Protein AF-A0A3D0V6M3-F1 (afdb_monomer_lite)

pLDDT: mean 71.74, std 23.77, range [35.12, 98.0]

Radius of gyration: 31.28 Å; chains: 1; bounding box: 48×73×59 Å

Foldseek 3Di:
DDDDDPVLVVLLVVLQVVVCVVVVHGDDPVVSVVVSVVVVVVVVVVVVVVVVVVVVVVPDPPPDDDPPDPDDDDDDDDDDDDDDDDDDDDDD

Structure (mmCIF, N/CA/C/O backbone):
data_AF-A0A3D0V6M3-F1
#
_entry.id   AF-A0A3D0V6M3-F1
#
loop_
_atom_site.group_PDB
_atom_site.id
_atom_site.type_symbol
_atom_site.label_atom_id
_atom_site.label_alt_id
_atom_site.label_comp_id
_atom_site.label_asym_id
_atom_site.label_entity_id
_atom_site.label_seq_id
_atom_site.pdbx_PDB_ins_code
_atom_site.Cartn_x
_atom_site.Cartn_y
_atom_site.Cartn_z
_atom_site.occupancy
_atom_site.B_iso_or_equiv
_atom_site.auth_seq_id
_atom_site.auth_comp_id
_atom_site.auth_asym_id
_atom_site.auth_atom_id
_atom_site.pdbx_PDB_model_num
ATOM 1 N N . MET A 1 1 ? 10.415 10.825 17.033 1.00 48.50 1 MET A N 1
ATOM 2 C CA . MET A 1 1 ? 10.107 10.322 15.678 1.00 48.50 1 MET A CA 1
ATOM 3 C C . MET A 1 1 ? 9.921 11.522 14.767 1.00 48.50 1 MET A C 1
ATOM 5 O O . MET A 1 1 ? 9.271 12.468 15.197 1.00 48.50 1 MET A O 1
ATOM 9 N N . SER A 1 2 ? 10.560 11.533 13.595 1.00 66.25 2 SER A N 1
ATOM 10 C CA . SER A 1 2 ? 10.437 12.639 12.633 1.00 66.25 2 SER A CA 1
ATOM 11 C C . SER A 1 2 ? 9.038 12.639 12.014 1.00 66.25 2 SER A C 1
ATOM 13 O O . SER A 1 2 ? 8.441 11.570 11.877 1.00 66.25 2 SER A O 1
ATOM 15 N N . LYS A 1 3 ? 8.500 13.814 11.673 1.00 65.94 3 LYS A N 1
ATOM 16 C CA . LYS A 1 3 ? 7.226 13.892 10.947 1.00 65.94 3 LYS A CA 1
ATOM 17 C C . LYS A 1 3 ? 7.417 13.360 9.521 1.00 65.94 3 LYS A C 1
ATOM 19 O O . LYS A 1 3 ? 8.474 13.626 8.941 1.00 65.94 3 LYS A O 1
ATOM 24 N N . PRO A 1 4 ? 6.433 12.631 8.976 1.00 66.19 4 PRO A N 1
ATOM 25 C CA . PRO A 1 4 ? 6.460 12.232 7.578 1.00 66.19 4 PRO A CA 1
ATOM 26 C C . PRO A 1 4 ? 6.525 13.467 6.672 1.00 66.19 4 PRO A C 1
ATOM 28 O O . PRO A 1 4 ? 6.046 14.550 7.019 1.00 66.19 4 PRO A O 1
ATOM 31 N N . ALA A 1 5 ? 7.169 13.313 5.517 1.00 83.06 5 ALA A N 1
ATOM 32 C CA . ALA A 1 5 ? 7.142 14.340 4.481 1.00 83.06 5 ALA A CA 1
ATOM 33 C C . ALA A 1 5 ? 5.706 14.503 3.950 1.00 83.06 5 ALA A C 1
ATOM 35 O O . ALA A 1 5 ? 4.925 13.554 3.992 1.00 83.06 5 ALA A O 1
ATOM 36 N N . LYS A 1 6 ? 5.360 15.676 3.404 1.00 82.06 6 LYS A N 1
ATOM 37 C CA . LYS A 1 6 ? 4.013 15.934 2.849 1.00 82.06 6 LYS A CA 1
ATOM 38 C C . LYS A 1 6 ? 3.587 14.878 1.820 1.00 82.06 6 LYS A C 1
ATOM 40 O O . LYS A 1 6 ? 2.440 14.449 1.814 1.00 82.06 6 LYS A O 1
ATOM 45 N N . ASP A 1 7 ? 4.533 14.415 1.008 1.00 87.75 7 ASP A N 1
ATOM 46 C CA . ASP A 1 7 ? 4.287 13.383 -0.004 1.00 87.75 7 ASP A CA 1
ATOM 47 C C . ASP A 1 7 ? 3.992 12.019 0.633 1.00 87.75 7 ASP A C 1
ATOM 49 O O . ASP A 1 7 ? 3.194 11.235 0.128 1.00 87.75 7 ASP A O 1
ATOM 53 N N . GLU A 1 8 ? 4.605 11.733 1.782 1.00 88.44 8 GLU A N 1
ATOM 54 C CA . GLU A 1 8 ? 4.341 10.508 2.527 1.00 88.44 8 GLU A CA 1
ATOM 55 C C . GLU A 1 8 ? 2.965 10.538 3.197 1.00 88.44 8 GLU A C 1
ATOM 57 O O . GLU A 1 8 ? 2.282 9.517 3.197 1.00 88.44 8 GLU A O 1
ATOM 62 N N . GLU A 1 9 ? 2.533 11.689 3.715 1.00 92.00 9 GLU A N 1
ATOM 63 C CA . GLU A 1 9 ? 1.178 11.856 4.255 1.00 92.00 9 GLU A CA 1
ATOM 64 C C . GLU A 1 9 ? 0.115 11.613 3.176 1.00 92.00 9 GLU A C 1
ATOM 66 O O . GLU A 1 9 ? -0.816 10.843 3.408 1.00 92.00 9 GLU A O 1
ATOM 71 N N . ALA A 1 10 ? 0.303 12.162 1.972 1.00 93.50 10 ALA A N 1
ATOM 72 C CA . ALA A 1 10 ? -0.606 11.941 0.846 1.00 93.50 10 ALA A CA 1
ATOM 73 C C . ALA A 1 10 ? -0.682 10.459 0.428 1.00 93.50 10 ALA A C 1
ATOM 75 O O . ALA A 1 10 ? -1.760 9.940 0.139 1.00 93.50 10 ALA A O 1
ATOM 76 N N . LEU A 1 11 ? 0.446 9.740 0.435 1.00 93.62 11 LEU A N 1
ATOM 77 C CA . LEU A 1 11 ? 0.466 8.302 0.135 1.00 93.62 11 LEU A CA 1
ATOM 78 C C . LEU A 1 11 ? -0.219 7.461 1.224 1.00 93.62 11 LEU A C 1
ATOM 80 O O . LEU A 1 11 ? -0.859 6.450 0.922 1.00 93.62 11 LEU A O 1
ATOM 84 N N . ILE A 1 12 ? -0.101 7.869 2.489 1.00 95.19 12 ILE A N 1
ATOM 85 C CA . ILE A 1 12 ? -0.805 7.226 3.605 1.00 95.19 12 ILE A CA 1
ATOM 86 C C . ILE A 1 12 ? -2.315 7.447 3.472 1.00 95.19 12 ILE A C 1
ATOM 88 O O . ILE A 1 12 ? -3.081 6.505 3.665 1.00 95.19 12 ILE A O 1
ATOM 92 N N . GLU A 1 13 ? -2.745 8.652 3.105 1.00 95.88 13 GLU A N 1
ATOM 93 C CA . GLU A 1 13 ? -4.156 8.975 2.868 1.00 95.88 13 GLU A CA 1
ATOM 94 C C . GLU A 1 13 ? -4.727 8.199 1.673 1.00 95.88 13 GLU A C 1
ATOM 96 O O . GLU A 1 13 ? -5.803 7.610 1.766 1.00 95.88 13 GLU A O 1
ATOM 101 N N . LEU A 1 14 ? -3.969 8.089 0.581 1.00 96.06 14 LEU A N 1
ATOM 102 C CA . LEU A 1 14 ? -4.345 7.249 -0.555 1.00 96.06 14 LEU A CA 1
ATOM 103 C C . LEU A 1 14 ? -4.514 5.781 -0.137 1.00 96.06 14 LEU A C 1
ATOM 105 O O . LEU A 1 14 ? -5.497 5.137 -0.503 1.00 96.06 14 LEU A O 1
ATOM 109 N N . THR A 1 15 ? -3.577 5.262 0.662 1.00 96.88 15 THR A N 1
ATOM 110 C CA . THR A 1 15 ? -3.645 3.894 1.199 1.00 96.88 15 THR A CA 1
ATOM 111 C C . THR A 1 15 ? -4.882 3.704 2.071 1.00 96.88 15 THR A C 1
ATOM 113 O O . THR A 1 15 ? -5.543 2.672 1.980 1.00 96.88 15 THR A O 1
ATOM 116 N N . HIS A 1 16 ? -5.201 4.690 2.910 1.00 97.88 16 HIS A N 1
ATOM 117 C CA . HIS A 1 16 ? -6.387 4.676 3.753 1.00 97.88 16 HIS A CA 1
ATOM 118 C C . HIS A 1 16 ? -7.665 4.563 2.918 1.00 97.88 16 HIS A C 1
ATOM 120 O O . HIS A 1 16 ? -8.461 3.656 3.150 1.00 97.88 16 HIS A O 1
ATOM 126 N N . ASN A 1 17 ? -7.827 5.429 1.917 1.00 97.69 17 ASN A N 1
ATOM 127 C CA . ASN A 1 17 ? -9.031 5.471 1.087 1.00 97.69 17 ASN A CA 1
ATOM 128 C C . ASN A 1 17 ? -9.203 4.180 0.278 1.00 97.69 17 ASN A C 1
ATOM 130 O O . ASN A 1 17 ? -10.267 3.569 0.319 1.00 97.69 17 ASN A O 1
ATOM 134 N N . ALA A 1 18 ? -8.132 3.701 -0.362 1.00 97.06 18 ALA A N 1
ATOM 135 C CA . ALA A 1 18 ? -8.165 2.445 -1.108 1.00 97.06 18 ALA A CA 1
ATOM 1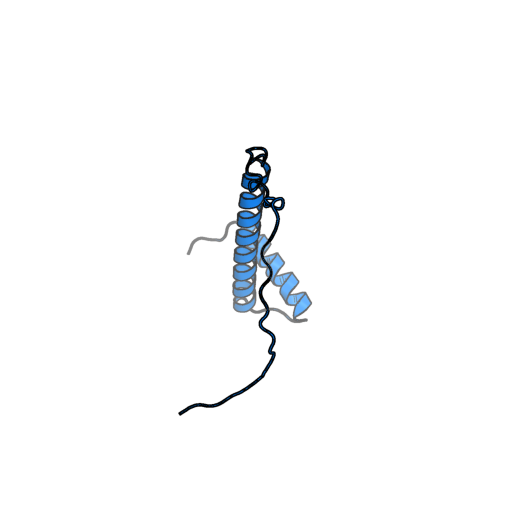36 C C . ALA A 1 18 ? -8.505 1.246 -0.206 1.00 97.06 18 ALA A C 1
ATOM 138 O O . ALA A 1 18 ? -9.274 0.361 -0.580 1.00 97.06 18 ALA A O 1
ATOM 139 N N . LEU A 1 19 ? -7.949 1.211 1.008 1.00 97.50 19 LEU A N 1
ATOM 140 C CA . LEU A 1 19 ? -8.223 0.135 1.953 1.00 97.50 19 LEU A CA 1
ATOM 141 C C . LEU A 1 19 ? -9.657 0.204 2.502 1.00 97.50 19 LEU A C 1
ATOM 143 O O . LEU A 1 19 ? -10.278 -0.840 2.692 1.00 97.50 19 LEU A O 1
ATOM 147 N N . ALA A 1 20 ? -10.194 1.406 2.719 1.00 98.00 20 ALA A N 1
ATOM 148 C CA . ALA A 1 20 ? -11.581 1.607 3.128 1.00 98.00 20 ALA A CA 1
ATOM 149 C C . ALA A 1 20 ? -12.569 1.112 2.059 1.00 98.00 20 ALA A C 1
ATOM 151 O O . ALA A 1 20 ? -13.529 0.416 2.393 1.00 98.00 20 ALA A O 1
ATOM 152 N N . GLU A 1 21 ? -12.302 1.402 0.781 1.00 97.81 21 GLU A N 1
ATOM 153 C CA . GLU A 1 21 ? -13.106 0.924 -0.353 1.00 97.81 21 GLU A CA 1
ATOM 154 C C . GLU A 1 21 ? -13.130 -0.608 -0.439 1.00 97.81 21 GLU A C 1
ATOM 156 O O . GLU A 1 21 ? -14.194 -1.201 -0.605 1.00 97.81 21 GLU A O 1
ATOM 161 N N . VAL A 1 22 ? -11.977 -1.263 -0.270 1.00 96.38 22 VAL A N 1
ATOM 162 C CA . VAL A 1 22 ? -11.869 -2.731 -0.335 1.00 96.38 22 VAL A CA 1
ATOM 163 C C . VAL A 1 22 ? -12.534 -3.410 0.863 1.00 96.38 22 VAL A C 1
ATOM 165 O O . VAL A 1 22 ? -13.165 -4.455 0.713 1.00 96.38 22 VAL A O 1
ATOM 168 N N . LEU A 1 23 ? -12.379 -2.847 2.063 1.00 96.62 23 LEU A N 1
ATOM 169 C CA . LEU A 1 23 ? -12.921 -3.441 3.286 1.00 96.62 23 LEU A CA 1
ATOM 170 C C . LEU A 1 23 ? -14.401 -3.109 3.515 1.00 96.62 23 LEU A C 1
ATOM 172 O O . LEU A 1 23 ? -15.045 -3.784 4.319 1.00 96.62 23 LEU A O 1
ATOM 176 N N . GLY A 1 24 ? -14.929 -2.060 2.878 1.00 97.56 24 GLY A N 1
ATOM 177 C CA . GLY A 1 24 ? -16.276 -1.544 3.140 1.00 97.56 24 GLY A CA 1
ATOM 178 C C . GLY A 1 24 ? -16.454 -0.986 4.559 1.00 97.56 24 GLY A C 1
ATOM 179 O O . GLY A 1 24 ? -17.576 -0.906 5.057 1.00 97.56 24 GLY A O 1
ATOM 180 N N . ARG A 1 25 ? -15.353 -0.646 5.240 1.00 97.81 25 ARG A N 1
ATOM 181 C CA . ARG A 1 25 ? -15.324 -0.088 6.601 1.00 97.81 25 ARG A CA 1
ATOM 182 C C . ARG A 1 25 ? -14.099 0.792 6.802 1.00 97.81 25 ARG A C 1
ATOM 184 O O . ARG A 1 25 ? -13.122 0.667 6.069 1.00 97.81 25 ARG A O 1
ATOM 191 N N . GLU A 1 26 ? -14.113 1.582 7.871 1.00 97.44 26 GLU A N 1
ATOM 192 C CA . GLU A 1 26 ? -12.943 2.360 8.269 1.00 97.44 26 GLU A CA 1
ATOM 193 C C . GLU A 1 26 ? -11.771 1.428 8.656 1.00 97.44 26 GLU A C 1
ATOM 195 O O . GLU A 1 26 ? -11.930 0.542 9.516 1.00 97.44 26 GLU A O 1
ATOM 200 N N . PRO A 1 27 ? -10.594 1.577 8.024 1.00 97.12 27 PRO A N 1
ATOM 201 C CA . PRO A 1 27 ? -9.416 0.802 8.363 1.00 97.12 27 PRO A CA 1
ATOM 202 C C . PRO A 1 27 ? -8.720 1.358 9.607 1.00 97.12 27 PRO A C 1
ATOM 204 O O . PRO A 1 27 ? -8.659 2.557 9.870 1.00 97.12 27 PRO A O 1
ATOM 207 N N . THR A 1 28 ? -8.120 0.470 10.388 1.00 97.69 28 THR A N 1
ATOM 208 C CA . THR A 1 28 ? -7.299 0.871 11.529 1.00 97.69 28 THR A CA 1
ATOM 209 C C . THR A 1 28 ? -5.960 1.430 11.054 1.00 97.69 28 THR A C 1
ATOM 211 O O . THR A 1 28 ? -5.402 1.005 10.041 1.00 97.69 28 THR A O 1
ATOM 214 N N . LYS A 1 29 ? -5.356 2.321 11.852 1.00 95.44 29 LYS A N 1
ATOM 215 C CA . LYS A 1 29 ? -4.017 2.862 11.558 1.00 95.44 29 LYS A CA 1
ATOM 216 C C . LYS A 1 29 ? -2.985 1.756 11.311 1.00 95.44 29 LYS A C 1
ATOM 218 O O . LYS A 1 29 ? -2.155 1.891 10.423 1.00 95.44 29 LYS A O 1
ATOM 223 N N . GLN A 1 30 ? -3.030 0.660 12.072 1.00 96.88 30 GLN A N 1
ATOM 224 C CA . GLN A 1 30 ? -2.098 -0.459 11.893 1.00 96.88 30 GLN A CA 1
ATOM 225 C C . GLN A 1 30 ? -2.276 -1.168 10.547 1.00 96.88 30 GLN A C 1
ATOM 227 O O . GLN A 1 30 ? -1.280 -1.556 9.940 1.00 96.88 30 GLN A O 1
ATOM 232 N N . GLU A 1 31 ? -3.514 -1.340 10.081 1.00 97.38 31 GLU A N 1
ATOM 233 C CA . GLU A 1 31 ? -3.792 -1.919 8.764 1.00 97.38 31 GLU A CA 1
ATOM 234 C C . GLU A 1 31 ? -3.249 -1.014 7.654 1.00 97.38 31 GLU A C 1
ATOM 236 O O . GLU A 1 31 ? -2.503 -1.488 6.798 1.00 97.38 31 GLU A O 1
ATOM 241 N N . VAL A 1 32 ? -3.506 0.296 7.740 1.00 97.50 32 VAL A N 1
ATOM 242 C CA . VAL A 1 32 ? -2.972 1.286 6.791 1.00 97.50 32 VAL A CA 1
ATOM 243 C C . VAL A 1 32 ? -1.444 1.250 6.758 1.00 97.50 32 VAL A C 1
ATOM 245 O O . VAL A 1 32 ? -0.860 1.151 5.684 1.00 97.50 32 VAL A O 1
ATOM 248 N N . TRP A 1 33 ? -0.773 1.252 7.916 1.00 96.44 33 TRP A N 1
ATOM 249 C CA . TRP A 1 33 ? 0.694 1.207 7.975 1.00 96.44 33 TRP A CA 1
ATOM 250 C C . TRP A 1 33 ? 1.283 -0.077 7.382 1.00 96.44 33 TRP A C 1
ATOM 252 O O . TRP A 1 33 ? 2.307 -0.018 6.700 1.00 96.44 33 TRP A O 1
ATOM 262 N N . LYS A 1 34 ? 0.648 -1.233 7.613 1.00 97.19 34 LYS A N 1
ATOM 263 C CA . LYS A 1 34 ? 1.088 -2.514 7.035 1.00 97.19 34 LYS A CA 1
ATOM 264 C C . LYS A 1 34 ? 0.969 -2.508 5.514 1.00 97.19 34 LYS A C 1
ATOM 266 O O . LYS A 1 34 ? 1.914 -2.899 4.830 1.00 97.19 34 LYS A O 1
ATOM 271 N N . VAL A 1 35 ? -0.166 -2.046 4.994 1.00 96.31 35 VAL A N 1
ATOM 272 C CA . VAL A 1 35 ? -0.413 -1.977 3.549 1.00 96.31 35 VAL A CA 1
ATOM 273 C C . VAL A 1 35 ? 0.513 -0.951 2.890 1.00 96.31 35 VAL A C 1
ATOM 275 O O . VAL A 1 35 ? 1.170 -1.278 1.906 1.00 96.31 35 VAL A O 1
ATOM 278 N N . HIS A 1 36 ? 0.667 0.236 3.482 1.00 96.25 36 HIS A N 1
ATOM 279 C CA . HIS A 1 36 ? 1.582 1.281 3.003 1.00 96.25 36 HIS A CA 1
ATOM 280 C C . HIS A 1 36 ? 3.031 0.786 2.915 1.00 96.25 36 HIS A C 1
ATOM 282 O O . HIS A 1 36 ? 3.718 1.006 1.918 1.00 96.25 36 HIS A O 1
ATOM 288 N N . ALA A 1 37 ? 3.499 0.046 3.927 1.00 95.62 37 ALA A N 1
ATOM 289 C CA . ALA A 1 37 ? 4.821 -0.578 3.895 1.00 95.62 37 ALA A CA 1
ATOM 290 C C . ALA A 1 37 ? 4.951 -1.612 2.758 1.00 95.62 37 ALA A C 1
ATOM 292 O O . ALA A 1 37 ? 5.989 -1.672 2.093 1.00 95.62 37 ALA A O 1
ATOM 293 N N . GLY A 1 38 ? 3.893 -2.389 2.502 1.00 95.69 38 GLY A N 1
ATOM 294 C CA . GLY A 1 38 ? 3.811 -3.306 1.364 1.00 95.69 38 GLY A CA 1
ATOM 295 C C . GLY A 1 38 ? 3.904 -2.583 0.019 1.00 95.69 38 GLY A C 1
ATOM 296 O O . GLY A 1 38 ? 4.729 -2.958 -0.816 1.00 95.69 38 GLY A O 1
ATOM 297 N N . PHE A 1 39 ? 3.136 -1.505 -0.167 1.00 93.94 39 PHE A N 1
ATOM 298 C CA . PHE A 1 39 ? 3.184 -0.680 -1.377 1.00 93.94 39 PHE A CA 1
ATOM 299 C C . PHE A 1 39 ? 4.572 -0.102 -1.630 1.00 93.94 39 PHE A C 1
ATOM 301 O O . PHE A 1 39 ? 5.087 -0.232 -2.740 1.00 93.94 39 PHE A O 1
ATOM 308 N N . LYS A 1 40 ? 5.230 0.450 -0.602 1.00 94.19 40 LYS A N 1
ATOM 309 C CA . LYS A 1 40 ? 6.610 0.942 -0.734 1.00 94.19 40 LYS A CA 1
ATOM 310 C C . LYS A 1 40 ? 7.559 -0.155 -1.208 1.00 94.19 40 LYS A C 1
ATOM 312 O O . LYS A 1 40 ? 8.326 0.068 -2.139 1.00 94.19 40 LYS A O 1
ATOM 317 N N . ARG A 1 41 ? 7.501 -1.350 -0.607 1.00 95.00 41 ARG A N 1
ATOM 318 C CA . ARG A 1 41 ? 8.372 -2.470 -0.997 1.00 95.00 41 ARG A CA 1
ATOM 319 C C . ARG A 1 41 ? 8.157 -2.884 -2.454 1.00 95.00 41 ARG A C 1
ATOM 321 O O . ARG A 1 41 ? 9.136 -3.122 -3.156 1.00 95.00 41 ARG A O 1
ATOM 328 N N . MET A 1 42 ? 6.904 -2.952 -2.904 1.00 94.94 42 MET A N 1
ATOM 329 C CA . MET A 1 42 ? 6.583 -3.275 -4.297 1.00 94.94 42 MET A CA 1
ATOM 330 C C . MET A 1 42 ? 7.067 -2.184 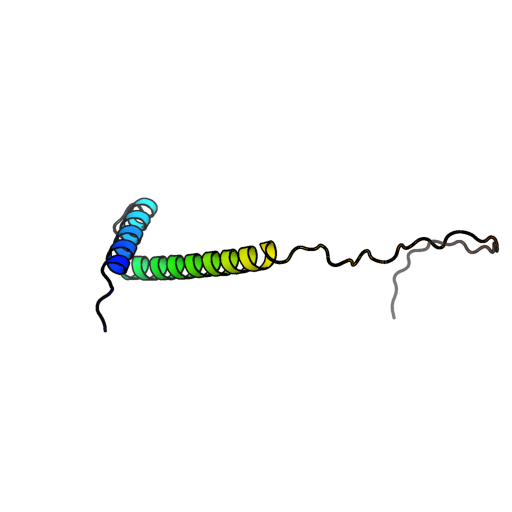-5.256 1.00 94.94 42 MET A C 1
ATOM 332 O O . MET A 1 42 ? 7.667 -2.508 -6.276 1.00 94.94 42 MET A O 1
ATOM 336 N N . ALA A 1 43 ? 6.894 -0.906 -4.907 1.00 91.81 43 ALA A N 1
ATOM 337 C CA . ALA A 1 43 ? 7.397 0.205 -5.709 1.00 91.81 43 ALA A CA 1
ATOM 338 C C . ALA A 1 43 ? 8.923 0.135 -5.885 1.00 91.81 43 ALA A C 1
ATOM 340 O O . ALA A 1 43 ? 9.408 0.234 -7.008 1.00 91.81 43 ALA A O 1
ATOM 341 N N . PHE A 1 44 ? 9.679 -0.118 -4.810 1.00 90.94 44 PHE A N 1
ATOM 342 C CA . PHE A 1 44 ? 11.134 -0.289 -4.905 1.00 90.94 44 PHE A CA 1
ATOM 343 C C . PHE A 1 44 ? 11.537 -1.481 -5.773 1.00 90.94 44 PHE A C 1
ATOM 345 O O . PHE A 1 44 ? 12.467 -1.359 -6.560 1.00 90.94 44 PHE A O 1
ATOM 352 N N . MET A 1 45 ? 10.834 -2.610 -5.667 1.00 92.56 45 MET A N 1
ATOM 353 C CA . MET A 1 45 ? 11.114 -3.787 -6.494 1.00 92.56 45 MET A CA 1
ATOM 354 C C . MET A 1 45 ? 10.873 -3.514 -7.985 1.00 92.56 45 MET A C 1
ATOM 356 O O . MET A 1 45 ? 11.667 -3.933 -8.822 1.00 92.56 45 MET A O 1
ATOM 360 N N . LEU A 1 46 ? 9.804 -2.787 -8.322 1.00 92.19 46 LEU A N 1
ATOM 361 C CA . LEU A 1 46 ? 9.518 -2.392 -9.702 1.00 92.19 46 LEU A CA 1
ATOM 362 C C . LEU A 1 46 ? 10.557 -1.399 -10.233 1.00 92.19 46 LEU A C 1
ATOM 364 O O . LEU A 1 46 ? 11.015 -1.552 -11.361 1.00 92.19 46 LEU A O 1
ATOM 368 N N . LEU A 1 47 ? 10.962 -0.417 -9.422 1.00 89.75 47 LEU A N 1
ATOM 369 C CA . LEU A 1 47 ? 12.020 0.529 -9.788 1.00 89.75 47 LEU A CA 1
ATOM 370 C C . LEU A 1 47 ? 13.353 -0.184 -10.030 1.00 89.75 47 LEU A C 1
ATOM 372 O O . LEU A 1 47 ? 13.991 0.055 -11.052 1.00 89.75 47 LEU A O 1
ATOM 376 N N . ASP A 1 48 ? 13.732 -1.101 -9.139 1.00 87.25 48 ASP A N 1
ATOM 377 C CA . ASP A 1 48 ? 14.936 -1.916 -9.293 1.00 87.25 48 ASP A CA 1
ATOM 378 C C . ASP A 1 48 ? 14.875 -2.737 -10.587 1.00 87.25 48 ASP A C 1
ATOM 380 O O . ASP A 1 48 ? 15.809 -2.716 -11.388 1.00 87.25 48 ASP A O 1
ATOM 384 N N . HIS A 1 49 ? 13.745 -3.389 -10.869 1.00 84.88 49 HIS A N 1
ATOM 385 C CA . HIS A 1 49 ? 13.562 -4.139 -12.110 1.00 84.88 49 HIS A CA 1
ATOM 386 C C . HIS A 1 49 ? 13.672 -3.253 -13.366 1.00 84.88 49 HIS A C 1
ATOM 388 O O . HIS A 1 49 ? 14.346 -3.627 -14.327 1.00 84.88 49 HIS A O 1
ATOM 394 N N . MET A 1 50 ? 13.076 -2.057 -13.355 1.00 81.38 50 MET A N 1
ATOM 395 C CA . MET A 1 50 ? 13.193 -1.096 -14.458 1.00 81.38 50 MET A CA 1
ATOM 396 C C . MET A 1 50 ? 14.636 -0.629 -14.674 1.00 81.38 50 MET A C 1
ATOM 398 O O . MET A 1 50 ? 15.063 -0.464 -15.818 1.00 81.38 50 MET A O 1
ATOM 402 N N . ASP A 1 51 ? 15.397 -0.426 -13.599 1.00 79.75 51 ASP A N 1
ATOM 403 C CA . ASP A 1 51 ? 16.808 -0.051 -13.686 1.00 79.75 51 ASP A CA 1
ATOM 404 C C . ASP A 1 51 ? 17.669 -1.182 -14.258 1.00 79.75 51 ASP A C 1
ATOM 406 O O . ASP A 1 51 ? 18.623 -0.914 -14.989 1.00 79.75 51 ASP A O 1
ATOM 410 N N . HIS A 1 52 ? 17.329 -2.444 -13.984 1.00 73.75 52 HIS A N 1
ATOM 411 C CA . HIS A 1 52 ? 17.971 -3.591 -14.624 1.00 73.75 52 HIS A CA 1
ATOM 412 C C . HIS A 1 52 ? 17.649 -3.655 -16.122 1.00 73.75 52 HIS A C 1
ATOM 414 O O . HIS A 1 52 ? 18.577 -3.761 -16.921 1.00 73.75 52 HIS A O 1
ATOM 420 N N . ILE A 1 53 ? 16.380 -3.504 -16.523 1.00 71.50 53 ILE A N 1
ATOM 421 C CA . ILE A 1 53 ? 15.986 -3.497 -17.945 1.00 71.50 53 ILE A CA 1
ATOM 422 C C . ILE A 1 53 ? 16.740 -2.406 -18.713 1.00 71.50 53 ILE A C 1
ATOM 424 O O . ILE A 1 53 ? 17.402 -2.700 -19.702 1.00 71.50 53 ILE A O 1
ATOM 428 N N . LYS A 1 54 ? 16.753 -1.165 -18.212 1.00 65.44 54 LYS A N 1
ATOM 429 C CA . LYS A 1 54 ? 17.462 -0.049 -18.867 1.00 65.44 54 LYS A CA 1
ATOM 430 C C . LYS A 1 54 ? 18.966 -0.293 -19.028 1.00 65.44 54 LYS A C 1
ATOM 432 O O . LYS A 1 54 ? 19.569 0.180 -19.988 1.00 65.44 54 LYS A O 1
ATOM 437 N N . LYS A 1 55 ? 19.596 -1.011 -18.091 1.00 62.00 55 LYS A N 1
ATOM 438 C CA . LYS A 1 55 ? 21.018 -1.392 -18.186 1.00 62.00 55 LYS A CA 1
ATOM 439 C C . LYS A 1 55 ? 21.256 -2.492 -19.224 1.00 62.00 55 LYS A C 1
ATOM 441 O O . LYS A 1 55 ? 22.339 -2.533 -19.803 1.00 62.00 55 LYS A O 1
ATOM 446 N N . HIS A 1 56 ? 20.278 -3.370 -19.443 1.00 57.84 56 HIS A N 1
ATOM 447 C CA . HIS A 1 56 ? 20.342 -4.440 -20.437 1.00 57.84 56 HIS A CA 1
ATOM 448 C C . HIS A 1 56 ? 19.968 -3.968 -21.850 1.00 57.84 56 HIS A C 1
ATOM 450 O O . HIS A 1 56 ? 20.639 -4.384 -22.785 1.00 57.84 56 HIS A O 1
ATOM 456 N N . ASP A 1 57 ? 19.031 -3.029 -22.013 1.00 55.19 57 ASP A N 1
ATOM 457 C CA . ASP A 1 57 ? 18.710 -2.420 -23.320 1.00 55.19 57 ASP A CA 1
ATOM 458 C C . ASP A 1 57 ? 19.873 -1.581 -23.889 1.00 55.19 57 ASP A C 1
ATOM 460 O O . ASP A 1 57 ? 19.998 -1.419 -25.099 1.00 55.19 57 ASP A O 1
ATOM 464 N N . ASN A 1 58 ? 20.778 -1.091 -23.031 1.00 53.12 58 ASN A N 1
ATOM 465 C CA . ASN A 1 58 ? 22.033 -0.445 -23.443 1.00 53.12 58 ASN A CA 1
ATOM 466 C C . ASN A 1 58 ? 23.198 -1.430 -23.671 1.00 53.12 58 ASN A C 1
ATOM 468 O O . ASN A 1 58 ? 24.281 -1.007 -24.081 1.00 53.12 58 ASN A O 1
ATOM 472 N N . L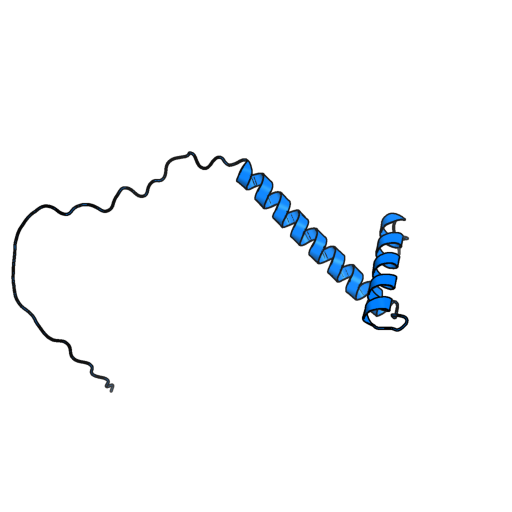YS A 1 59 ? 23.016 -2.730 -23.408 1.00 51.91 59 LYS A N 1
ATOM 473 C CA . LYS A 1 59 ? 23.943 -3.774 -23.858 1.00 51.91 59 LYS A CA 1
ATOM 474 C C . LYS A 1 59 ? 23.426 -4.307 -25.186 1.00 51.91 59 LYS A C 1
ATOM 476 O O . LYS A 1 59 ? 22.666 -5.266 -25.215 1.00 51.91 59 LYS A O 1
ATOM 481 N N . ASN A 1 60 ? 23.865 -3.687 -26.279 1.00 47.56 60 ASN A N 1
ATOM 482 C CA . ASN A 1 60 ? 23.696 -4.26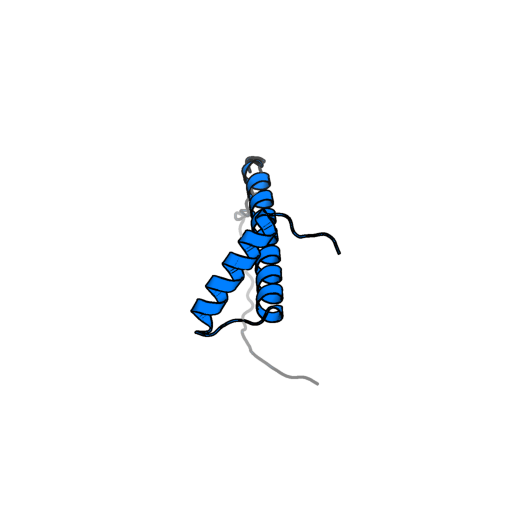2 -27.608 1.00 47.56 60 ASN A CA 1
ATOM 483 C C . ASN A 1 60 ? 24.225 -5.718 -27.599 1.00 47.56 60 ASN A C 1
ATOM 485 O O . ASN A 1 60 ? 25.405 -5.902 -27.283 1.00 47.56 60 ASN A O 1
ATOM 489 N N . PRO A 1 61 ? 23.412 -6.747 -27.904 1.00 54.84 61 PRO A N 1
ATOM 490 C CA . PRO A 1 61 ? 23.852 -8.140 -27.927 1.00 54.84 61 PRO A CA 1
ATOM 491 C C . PRO A 1 61 ? 24.593 -8.515 -29.227 1.00 54.84 61 PRO A C 1
ATOM 493 O O . PRO A 1 61 ? 24.634 -9.685 -29.584 1.00 54.84 61 PRO A O 1
ATOM 496 N N . ASP A 1 62 ? 25.229 -7.561 -29.914 1.00 54.62 62 ASP A N 1
ATOM 497 C CA . ASP A 1 62 ? 26.050 -7.821 -31.110 1.00 54.62 62 ASP A CA 1
ATOM 498 C C . ASP A 1 62 ? 27.527 -8.098 -30.775 1.00 54.62 62 ASP A C 1
ATOM 500 O O . ASP A 1 62 ? 28.435 -7.696 -31.501 1.00 54.62 62 ASP A O 1
ATOM 504 N N . GLN A 1 63 ? 27.809 -8.785 -29.668 1.00 53.62 63 GLN A N 1
ATOM 505 C CA . GLN A 1 63 ? 29.093 -9.474 -29.531 1.00 53.62 63 GLN A CA 1
ATOM 506 C C . GLN A 1 63 ? 28.850 -10.971 -29.627 1.00 53.62 63 GLN A C 1
ATOM 508 O O . GLN A 1 63 ? 28.546 -11.638 -28.642 1.00 53.62 63 GLN A O 1
ATOM 513 N N . GLU A 1 64 ? 28.940 -11.428 -30.878 1.00 54.97 64 GLU A N 1
ATOM 514 C CA . GLU A 1 64 ? 29.163 -12.794 -31.344 1.00 54.97 64 GLU A CA 1
ATOM 515 C C . GLU A 1 64 ? 29.369 -13.821 -30.229 1.00 54.97 64 GLU A C 1
ATOM 517 O O . GLU A 1 64 ? 30.454 -13.974 -29.670 1.00 54.97 64 GLU A O 1
ATOM 522 N N . THR A 1 65 ? 28.348 -14.621 -29.962 1.00 50.16 65 THR A N 1
ATOM 523 C CA . THR A 1 65 ? 28.576 -16.008 -29.564 1.00 50.16 65 THR A CA 1
ATOM 524 C C . THR A 1 65 ? 27.457 -16.839 -30.167 1.00 50.16 65 THR A C 1
ATOM 526 O O . THR A 1 65 ? 26.546 -17.293 -29.482 1.00 50.16 65 THR A O 1
ATOM 529 N N . TYR A 1 66 ? 27.519 -17.016 -31.489 1.00 44.06 66 TYR A N 1
ATOM 530 C CA . TYR A 1 66 ? 26.954 -18.225 -32.075 1.00 44.06 66 TYR A CA 1
ATOM 531 C C . TYR A 1 66 ? 27.654 -19.409 -31.388 1.00 44.06 66 TYR A C 1
ATOM 533 O O 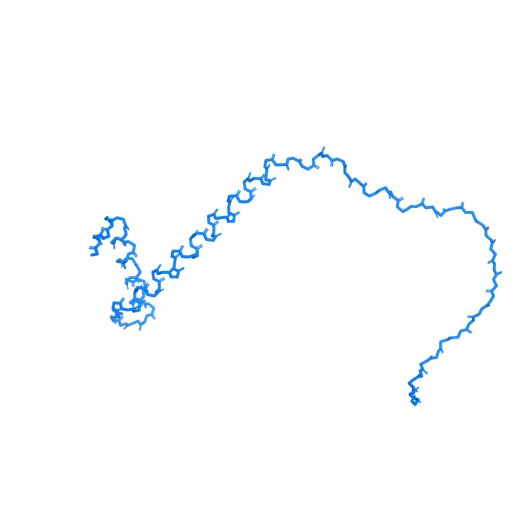. TYR A 1 66 ? 28.891 -19.440 -31.369 1.00 44.06 66 TYR A O 1
ATOM 541 N N . PRO A 1 67 ? 26.927 -20.367 -30.790 1.00 50.38 67 PRO A N 1
ATOM 542 C CA . PRO A 1 67 ? 27.515 -21.659 -30.494 1.00 50.38 67 PRO A CA 1
ATOM 543 C C . PRO A 1 67 ? 27.962 -22.219 -31.839 1.00 50.38 67 PRO A C 1
ATOM 545 O O . PRO A 1 67 ? 27.142 -22.374 -32.738 1.00 50.38 67 PRO A O 1
ATOM 548 N N . LYS A 1 68 ? 29.270 -22.427 -31.993 1.00 46.16 68 LYS A N 1
ATOM 549 C CA . LYS A 1 68 ? 29.849 -23.026 -33.190 1.00 46.16 68 LYS A CA 1
ATOM 550 C C . LYS A 1 68 ? 29.080 -24.307 -33.499 1.00 46.16 68 LYS A C 1
ATOM 552 O O . LYS A 1 68 ? 28.995 -25.180 -32.637 1.00 46.16 68 LYS A O 1
ATOM 557 N N . ASP A 1 69 ? 28.485 -24.321 -34.682 1.00 43.41 69 ASP A N 1
ATOM 558 C CA . ASP A 1 69 ? 27.520 -25.300 -35.145 1.00 43.41 69 ASP A CA 1
ATOM 559 C C . ASP A 1 69 ? 27.964 -26.737 -34.846 1.00 43.41 69 ASP A C 1
ATOM 561 O O . ASP A 1 69 ? 29.075 -27.168 -35.164 1.00 43.41 69 ASP A O 1
ATOM 565 N N . VAL A 1 70 ? 27.058 -27.467 -34.203 1.00 52.47 70 VAL A N 1
ATOM 566 C CA . VAL A 1 70 ? 26.978 -28.922 -34.267 1.00 52.47 70 VAL A CA 1
ATOM 567 C C . VAL A 1 70 ? 26.579 -29.273 -35.694 1.00 52.47 70 VAL A C 1
ATOM 569 O O . VAL A 1 70 ? 25.402 -29.218 -36.007 1.00 52.47 70 VAL A O 1
ATOM 572 N N . ASP A 1 71 ? 27.563 -29.591 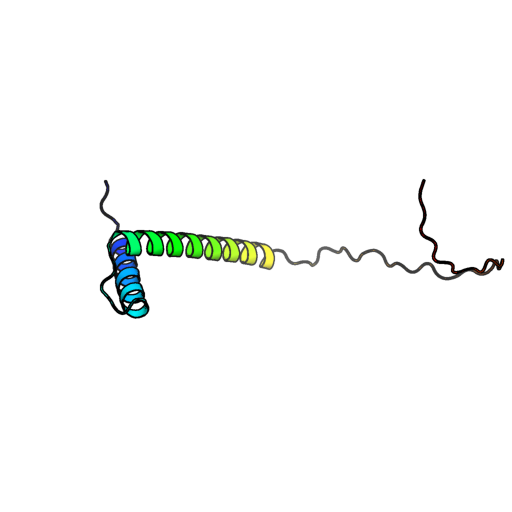-36.532 1.00 41.84 71 ASP A N 1
ATOM 573 C CA . ASP A 1 71 ? 27.407 -30.421 -37.732 1.00 41.84 71 ASP A CA 1
ATOM 574 C C . ASP A 1 71 ? 28.790 -30.971 -38.128 1.00 41.84 71 ASP A C 1
ATOM 576 O O . ASP A 1 71 ? 29.556 -30.391 -38.896 1.00 41.84 71 ASP A O 1
ATOM 580 N N . SER A 1 72 ? 29.154 -32.110 -37.540 1.00 41.88 72 SER A N 1
ATOM 581 C CA . SER A 1 72 ? 30.053 -33.069 -38.188 1.00 41.88 72 SER A CA 1
ATOM 582 C C . SER A 1 72 ? 29.260 -34.342 -38.400 1.00 41.88 72 SER A C 1
ATOM 584 O O . SER A 1 72 ? 29.301 -35.246 -37.571 1.00 41.88 72 SER A O 1
ATOM 586 N N . ASP A 1 73 ? 28.525 -34.369 -39.503 1.00 44.06 73 ASP A N 1
ATOM 587 C CA . ASP A 1 73 ? 28.023 -35.601 -40.089 1.00 44.06 73 ASP A CA 1
ATOM 588 C C . ASP A 1 73 ? 28.431 -35.621 -41.566 1.00 44.06 73 ASP A C 1
ATOM 590 O O . ASP A 1 73 ? 27.763 -35.035 -42.412 1.00 44.06 73 ASP A O 1
ATOM 594 N N . ASP A 1 74 ? 29.611 -36.190 -41.832 1.00 44.75 74 ASP A N 1
ATOM 595 C CA . ASP A 1 74 ? 29.895 -36.953 -43.053 1.00 44.75 74 ASP A CA 1
ATOM 596 C C . ASP A 1 74 ? 31.211 -37.738 -42.878 1.00 44.75 74 ASP A C 1
ATOM 598 O O . ASP A 1 74 ? 32.312 -37.188 -42.984 1.00 44.75 74 ASP A O 1
ATOM 602 N N . SER A 1 75 ? 31.117 -39.018 -42.513 1.00 40.53 75 SER A N 1
ATOM 603 C CA . SER A 1 75 ? 31.959 -40.095 -43.070 1.00 40.53 75 SER A CA 1
ATOM 604 C C . SER A 1 75 ? 31.586 -41.461 -42.480 1.00 40.53 75 SER A C 1
ATOM 606 O O . SER A 1 75 ? 32.019 -41.858 -41.405 1.00 40.53 75 SER A O 1
ATOM 608 N N . GLU A 1 76 ? 30.746 -42.158 -43.240 1.00 36.88 76 GLU A N 1
ATOM 609 C CA . GLU A 1 76 ? 30.771 -43.592 -43.552 1.00 36.88 76 GLU A CA 1
ATOM 610 C C . GLU A 1 76 ? 31.307 -44.631 -42.533 1.00 36.88 76 GLU A C 1
ATOM 612 O O . GLU A 1 76 ? 32.501 -44.763 -42.275 1.00 36.88 76 GLU A O 1
ATOM 617 N N . THR A 1 77 ? 30.391 -45.554 -42.207 1.00 38.69 77 THR A N 1
ATOM 618 C CA . THR A 1 77 ? 30.574 -47.010 -42.011 1.00 38.69 77 THR A CA 1
ATOM 619 C C . THR A 1 77 ? 31.286 -47.521 -40.751 1.00 38.69 77 THR A C 1
ATOM 621 O O . THR A 1 77 ? 32.506 -47.526 -40.655 1.00 38.69 77 THR A O 1
ATOM 624 N N . ALA A 1 78 ? 30.506 -48.135 -39.856 1.00 37.59 78 ALA A N 1
ATOM 625 C CA . ALA A 1 78 ? 30.609 -49.571 -39.568 1.00 37.59 78 ALA A CA 1
ATOM 626 C C . ALA A 1 78 ? 29.391 -50.019 -38.741 1.00 37.59 78 ALA A C 1
ATOM 628 O O . ALA A 1 78 ? 29.202 -49.614 -37.597 1.00 37.59 78 ALA A O 1
ATOM 629 N N . ASP A 1 79 ? 28.562 -50.823 -39.397 1.00 40.09 79 ASP A N 1
ATOM 630 C CA . ASP A 1 79 ? 27.565 -51.743 -38.850 1.00 40.09 79 ASP A CA 1
ATOM 631 C C . ASP A 1 79 ? 28.195 -52.606 -37.740 1.00 40.09 79 ASP A C 1
ATOM 633 O O . ASP A 1 79 ? 29.325 -53.029 -37.947 1.00 40.09 79 ASP A O 1
ATOM 637 N N . GLU A 1 80 ? 27.512 -52.849 -36.612 1.00 42.38 80 GLU A N 1
ATOM 638 C CA . GLU A 1 80 ? 27.366 -54.182 -35.990 1.00 42.38 80 GLU A CA 1
ATOM 639 C C . GLU A 1 80 ? 26.209 -54.173 -34.967 1.00 42.38 80 GLU A C 1
ATOM 641 O O . GLU A 1 80 ? 26.038 -53.265 -34.150 1.00 42.38 80 GLU A O 1
ATOM 646 N N . GLU A 1 81 ? 25.392 -55.216 -35.083 1.00 40.81 81 GLU A N 1
ATOM 647 C CA . GLU A 1 81 ? 24.139 -55.517 -34.399 1.00 40.81 81 GLU A CA 1
ATOM 648 C C . GLU A 1 81 ? 24.170 -55.464 -32.862 1.00 40.81 81 GLU A C 1
ATOM 650 O O . GLU A 1 81 ? 25.152 -55.810 -32.209 1.00 40.81 81 GLU A O 1
ATOM 655 N N . GLY A 1 82 ? 23.004 -55.188 -32.264 1.00 38.56 82 GLY A N 1
ATOM 656 C CA . GLY A 1 82 ? 22.783 -55.466 -30.845 1.00 38.56 82 GLY A CA 1
ATOM 657 C C . GLY A 1 82 ? 21.447 -54.977 -30.299 1.00 38.56 82 GLY A C 1
ATOM 658 O O . GLY A 1 82 ? 21.397 -54.085 -29.459 1.00 38.56 82 GLY A O 1
ATOM 659 N N . THR A 1 83 ? 20.345 -55.558 -30.766 1.00 39.84 83 THR A N 1
ATOM 660 C CA . THR A 1 83 ? 19.012 -55.431 -30.158 1.00 39.84 83 THR A CA 1
ATOM 661 C C . THR A 1 83 ? 19.022 -55.797 -28.665 1.00 39.84 83 THR A C 1
ATOM 663 O O . THR A 1 83 ? 19.554 -56.847 -28.318 1.00 39.84 83 THR A O 1
ATOM 666 N N . SER A 1 84 ? 18.340 -55.038 -27.802 1.00 35.12 84 SER A N 1
ATOM 667 C CA . SER A 1 84 ? 17.170 -55.539 -27.051 1.00 35.12 84 SER A CA 1
ATOM 668 C C . SER A 1 84 ? 16.702 -54.531 -25.998 1.00 35.12 84 SER A C 1
ATOM 670 O O . SER A 1 84 ? 17.460 -54.054 -25.156 1.00 35.12 84 SER A O 1
ATOM 672 N N . LEU A 1 85 ? 15.411 -54.239 -26.063 1.00 44.88 85 LEU A N 1
ATOM 673 C CA . LEU A 1 85 ? 14.627 -53.496 -25.095 1.00 44.88 85 LEU A CA 1
ATOM 674 C C . LEU A 1 85 ? 14.170 -54.486 -24.017 1.00 44.88 85 LEU A C 1
ATOM 676 O O . LEU A 1 85 ? 13.394 -55.379 -24.340 1.00 44.88 85 LEU A O 1
ATOM 680 N N . GLU A 1 86 ? 14.579 -54.333 -22.754 1.00 38.97 86 GLU A N 1
ATOM 681 C CA . GLU A 1 86 ? 13.819 -54.944 -21.658 1.00 38.97 86 GLU A CA 1
ATOM 682 C C . GLU A 1 86 ? 13.883 -54.141 -20.354 1.00 38.97 86 GLU A C 1
ATOM 684 O O . GLU A 1 86 ? 14.931 -53.758 -19.838 1.00 38.97 86 GLU A O 1
ATOM 689 N N . THR A 1 87 ? 12.680 -53.864 -19.868 1.00 45.41 87 THR A N 1
ATOM 690 C CA . THR A 1 87 ? 12.314 -53.367 -18.546 1.00 45.41 87 THR A CA 1
ATOM 691 C C . THR A 1 87 ? 12.669 -54.418 -17.490 1.00 45.41 87 THR A C 1
ATOM 693 O O . THR A 1 87 ? 12.424 -55.596 -17.720 1.00 45.41 87 THR A O 1
ATOM 696 N N . GLY A 1 88 ? 13.172 -54.028 -16.315 1.00 39.09 88 GLY A N 1
ATOM 697 C CA . GLY A 1 88 ? 13.396 -55.001 -15.242 1.00 39.09 88 GLY A CA 1
ATOM 698 C C . GLY A 1 88 ? 13.917 -54.406 -13.939 1.00 39.09 88 GLY A C 1
ATOM 699 O O . GLY A 1 88 ? 15.116 -54.256 -13.744 1.00 39.09 88 GLY A O 1
ATOM 700 N N . GLU A 1 89 ? 12.989 -54.085 -13.045 1.00 39.97 89 GLU A N 1
ATOM 701 C CA . GLU A 1 89 ? 13.185 -53.896 -11.606 1.00 39.97 89 GLU A CA 1
ATOM 702 C C . GLU A 1 89 ? 13.829 -55.138 -10.960 1.00 39.97 89 GLU A C 1
ATOM 704 O O . GLU A 1 89 ? 13.375 -56.250 -11.226 1.00 39.97 89 GLU A O 1
ATOM 709 N N . SER A 1 90 ? 14.833 -54.966 -10.088 1.00 39.62 90 SER A N 1
ATOM 710 C CA . SER A 1 90 ? 14.946 -55.646 -8.777 1.00 39.62 90 SER A CA 1
ATOM 711 C C . SER A 1 90 ? 16.307 -55.420 -8.110 1.00 39.62 90 SER A C 1
ATOM 713 O O . SER A 1 90 ? 17.365 -55.493 -8.732 1.00 39.62 90 SER A O 1
ATOM 715 N N . THR A 1 91 ? 16.230 -55.169 -6.806 1.00 38.25 91 THR A N 1
ATOM 716 C CA . THR A 1 91 ? 17.294 -55.238 -5.794 1.00 38.25 91 THR A CA 1
ATOM 717 C C . THR A 1 91 ? 17.820 -56.681 -5.626 1.00 38.25 91 THR A C 1
ATOM 719 O O . THR A 1 91 ? 17.261 -57.619 -6.202 1.00 38.25 91 THR A O 1
ATOM 722 N N . PRO A 1 92 ? 18.926 -56.883 -4.889 1.00 57.00 92 PRO A N 1
ATOM 723 C CA . PRO A 1 92 ? 18.873 -56.925 -3.421 1.00 57.00 92 PRO A CA 1
ATOM 724 C C . PRO A 1 92 ? 19.810 -55.929 -2.725 1.00 57.00 92 PRO A C 1
ATOM 726 O O . PRO A 1 92 ? 20.885 -55.611 -3.280 1.00 57.00 92 PRO A O 1
#

Sequence (92 aa):
MSKPAKDEEALIELTHNALAEVLGREPTKQEVWKVHAGFKRMAFMLLDHMDHIKKHDNKNPDQETYPKDVDSDDSETADEEGTSLETGESTP

Secondary structure (DSSP, 8-state):
-PPPPHHHHHHHHHHHHHHHHHHTSPPPHHHHHHHHHHHHHHHHHHHHHHHHHHHHHTS---S--PPPP-----------------------